Protein AF-A0A832GEH2-F1 (afdb_monomer_lite)

Radius of gyration: 21.79 Å; chains: 1; bounding box: 48×49×53 Å

Sequence (168 aa):
MNPWRAP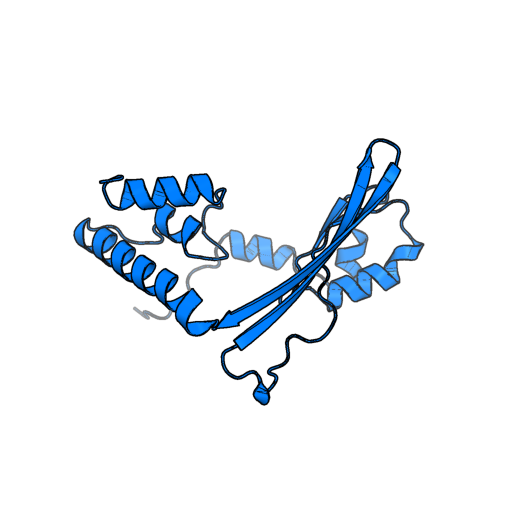PMLEIDRRYQSRIVSAEEAVRHIQSHQRLFLTGNCSVPQTVLKALVDYAPNLEDVEICQALSIGPADYVPFLRDNKVCFLRLEGVGFGGVPMHIELRLSVEDSPNSAGVVVDAIRAAKIALDRGLAGPIEQASAYLMKRPPRQMSDDEARWALESFCGGPR

Foldseek 3Di:
DDPPDDPPQDPVNVVVVVPDDFLLVVLVVDAAQAEAEAEEDPRGPVRNVVNNVVCVVVYYHYHYHYPYDDDHPDDDPVCPQWDKDWDKDWDADPPRRIDIDIDIDIDRNVVVLVVLVVLLVVLVVLCVVVVHDDDPQLSCQQSHPDGPDHDPNVSSVQSSCVSNPHDD

Structure (mmCIF, N/CA/C/O backbone):
data_AF-A0A832GEH2-F1
#
_entry.id   AF-A0A832GEH2-F1
#
loop_
_atom_site.group_PDB
_atom_site.id
_atom_site.type_symbol
_atom_site.label_atom_id
_atom_site.label_alt_id
_atom_site.label_comp_id
_atom_site.label_asym_id
_atom_site.label_entity_id
_atom_site.label_seq_id
_atom_site.pdbx_PDB_ins_code
_atom_site.Cartn_x
_atom_site.Cartn_y
_atom_site.Cartn_z
_atom_site.occupancy
_atom_site.B_iso_or_equiv
_atom_site.auth_seq_id
_atom_site.auth_comp_id
_atom_site.auth_asym_id
_atom_site.auth_atom_id
_atom_site.pdbx_PDB_model_num
ATOM 1 N N . MET A 1 1 ? -24.928 -26.496 25.537 1.00 45.31 1 MET A N 1
ATOM 2 C CA . MET A 1 1 ? -24.809 -26.052 24.130 1.00 45.31 1 MET A CA 1
ATOM 3 C C . MET A 1 1 ? -23.345 -25.696 23.913 1.00 45.31 1 MET A C 1
ATOM 5 O O . MET A 1 1 ? -22.855 -24.867 24.659 1.00 45.31 1 MET A O 1
ATOM 9 N N . ASN A 1 2 ? -22.610 -26.414 23.057 1.00 39.31 2 ASN A N 1
ATOM 10 C CA . ASN A 1 2 ? -21.154 -26.255 22.940 1.00 39.31 2 ASN A CA 1
ATOM 11 C C . ASN A 1 2 ? -20.827 -24.922 22.227 1.00 39.31 2 ASN A C 1
ATOM 13 O O . ASN A 1 2 ? -21.180 -24.805 21.052 1.00 39.31 2 ASN A O 1
ATOM 17 N N . PRO A 1 3 ? -20.191 -23.936 22.891 1.00 48.56 3 PRO A N 1
ATOM 18 C CA . PRO A 1 3 ? -19.893 -22.626 22.301 1.00 48.56 3 PRO A CA 1
ATOM 19 C C . PRO A 1 3 ? -18.790 -22.672 21.227 1.00 48.56 3 PRO A C 1
ATOM 21 O O . PRO A 1 3 ? -18.505 -21.656 20.607 1.00 48.56 3 PRO A O 1
ATOM 24 N N . TRP A 1 4 ? -18.210 -23.850 20.970 1.00 50.41 4 TRP A N 1
ATOM 25 C CA . TRP A 1 4 ? -17.114 -24.068 20.021 1.00 50.41 4 TRP A CA 1
ATOM 26 C C . TRP A 1 4 ? -17.526 -24.820 18.748 1.00 50.41 4 TRP A C 1
ATOM 28 O O . TRP A 1 4 ? -16.682 -25.424 18.086 1.00 50.41 4 TRP A O 1
ATOM 38 N N . ARG A 1 5 ? -18.817 -24.840 18.383 1.00 53.16 5 ARG A N 1
ATOM 39 C CA . ARG A 1 5 ? -19.190 -25.314 17.041 1.00 53.16 5 ARG A CA 1
ATOM 40 C C . ARG A 1 5 ? -18.627 -24.331 16.019 1.00 53.16 5 ARG A C 1
ATOM 42 O O . ARG A 1 5 ? -19.036 -23.174 16.007 1.00 53.16 5 ARG A O 1
ATOM 49 N N . ALA A 1 6 ? -17.701 -24.806 15.184 1.00 56.56 6 ALA A N 1
ATOM 50 C CA . ALA A 1 6 ? -17.197 -24.037 14.057 1.00 56.56 6 ALA A CA 1
ATOM 51 C C . ALA A 1 6 ? -18.393 -23.486 13.255 1.00 56.56 6 ALA A C 1
ATOM 53 O O . ALA A 1 6 ? -19.323 -24.254 12.967 1.00 56.56 6 ALA A O 1
ATOM 54 N N . PRO A 1 7 ? -18.425 -22.176 12.955 1.00 62.38 7 PRO A N 1
ATOM 55 C CA . PRO A 1 7 ? -19.507 -21.597 12.177 1.00 62.38 7 PRO A CA 1
ATOM 56 C C . PRO A 1 7 ? -19.609 -22.310 10.816 1.00 62.38 7 PRO A C 1
ATOM 58 O O . PRO A 1 7 ? -18.596 -22.786 10.295 1.00 62.38 7 PRO A O 1
ATOM 61 N N . PRO A 1 8 ? -20.817 -22.435 10.238 1.00 71.06 8 PRO A N 1
ATOM 62 C CA . PRO A 1 8 ? -20.970 -23.015 8.909 1.00 71.06 8 PRO A CA 1
ATOM 63 C C . PRO A 1 8 ? -20.120 -22.230 7.901 1.00 71.06 8 PRO A C 1
ATOM 65 O O . PRO A 1 8 ? -20.147 -21.001 7.917 1.00 71.06 8 PRO A O 1
ATOM 68 N N . MET A 1 9 ? -19.376 -22.941 7.040 1.00 64.94 9 MET A N 1
ATOM 69 C CA . MET A 1 9 ? -18.510 -22.327 6.021 1.00 64.94 9 MET A CA 1
ATOM 70 C C . MET A 1 9 ? -19.284 -21.272 5.233 1.00 64.94 9 MET A C 1
ATOM 72 O O . MET A 1 9 ? -20.323 -21.586 4.627 1.00 64.94 9 MET A O 1
ATOM 76 N N . LEU A 1 10 ? -18.753 -20.049 5.235 1.00 78.00 10 LEU A N 1
ATOM 77 C CA . LEU A 1 10 ? -19.342 -18.922 4.533 1.00 78.00 10 LEU A CA 1
ATOM 78 C C . LEU A 1 10 ? -19.340 -19.218 3.026 1.00 78.00 10 LEU A C 1
ATOM 80 O O . LEU A 1 10 ? -18.527 -19.987 2.510 1.00 78.00 10 LEU A O 1
ATOM 84 N N . GLU A 1 11 ? -20.263 -18.613 2.286 1.00 75.56 11 GLU A N 1
ATOM 85 C CA . GLU A 1 11 ? -20.345 -18.781 0.828 1.00 75.56 11 GLU A CA 1
ATOM 86 C C . GLU A 1 11 ? -19.035 -18.378 0.128 1.00 75.56 11 GLU A C 1
ATOM 88 O O . GLU A 1 11 ? -18.595 -19.027 -0.825 1.00 75.56 11 GLU A O 1
ATOM 93 N N . ILE A 1 12 ? -18.357 -17.363 0.673 1.00 65.56 12 ILE A N 1
ATOM 94 C CA . ILE A 1 12 ? -17.044 -16.924 0.205 1.00 65.56 12 ILE A CA 1
ATOM 95 C C . ILE A 1 12 ? -15.965 -17.991 0.409 1.00 65.56 12 ILE A C 1
ATOM 97 O O . ILE A 1 12 ? -15.129 -18.168 -0.476 1.00 65.56 12 ILE A O 1
ATOM 101 N N . ASP A 1 13 ? -16.036 -18.765 1.496 1.00 76.44 13 ASP 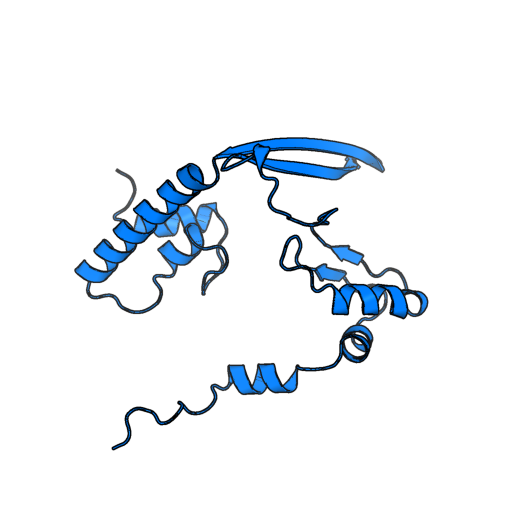A N 1
ATOM 102 C CA . ASP A 1 13 ? -15.091 -19.847 1.771 1.00 76.44 13 ASP A CA 1
ATOM 103 C C . ASP A 1 13 ? -15.252 -20.959 0.737 1.00 76.44 13 ASP A C 1
ATOM 105 O O . ASP A 1 13 ? -14.266 -21.441 0.189 1.00 76.44 13 ASP A O 1
ATOM 109 N N . ARG A 1 14 ? -16.491 -21.325 0.381 1.00 80.81 14 ARG A N 1
ATOM 110 C CA . ARG A 1 14 ? -16.737 -22.339 -0.660 1.00 80.81 14 ARG A CA 1
ATOM 111 C C . ARG A 1 14 ? -16.245 -21.889 -2.030 1.00 80.81 14 ARG A C 1
ATOM 113 O O . ARG A 1 14 ? -15.610 -22.672 -2.731 1.00 80.81 14 ARG A O 1
ATOM 120 N N . ARG A 1 15 ? -16.507 -20.632 -2.400 1.00 76.75 15 ARG A N 1
ATOM 121 C CA . ARG A 1 15 ? -16.030 -20.053 -3.665 1.00 76.75 15 ARG A CA 1
ATOM 122 C C . ARG A 1 15 ? -14.504 -19.947 -3.707 1.00 76.75 15 ARG A C 1
ATOM 124 O O . ARG A 1 15 ? -13.918 -20.080 -4.777 1.00 76.75 15 ARG A O 1
ATOM 131 N N . TYR A 1 16 ? -13.864 -19.684 -2.569 1.00 75.06 16 TYR A N 1
ATOM 132 C CA . TYR A 1 16 ? -12.409 -19.676 -2.461 1.00 75.06 16 TYR A CA 1
ATOM 133 C C . TYR A 1 16 ? -11.845 -21.090 -2.618 1.00 75.06 16 TYR A C 1
ATOM 135 O O . TYR A 1 16 ? -10.996 -21.310 -3.475 1.00 75.06 16 TYR A O 1
ATOM 143 N N . GLN A 1 17 ? -12.385 -22.059 -1.873 1.00 83.06 17 GLN A N 1
ATOM 144 C CA . GLN A 1 17 ? -11.979 -23.466 -1.936 1.00 83.06 17 GLN A CA 1
ATOM 145 C C . GLN A 1 17 ? -12.121 -24.048 -3.347 1.00 83.06 17 GLN A C 1
ATOM 147 O O . GLN A 1 17 ? -11.225 -24.742 -3.813 1.00 83.06 17 GLN A O 1
ATOM 152 N N . SER A 1 18 ? -13.185 -23.698 -4.080 1.00 85.88 18 SER A N 1
ATOM 153 C CA . SER A 1 18 ? -13.375 -24.158 -5.464 1.00 85.88 18 SER A CA 1
ATOM 154 C C . SER A 1 18 ? -12.371 -23.572 -6.466 1.00 85.88 18 SER A C 1
ATOM 156 O O . SER A 1 18 ? -12.372 -23.973 -7.624 1.00 85.88 18 SER A O 1
ATOM 158 N N . ARG A 1 19 ? -11.577 -22.574 -6.065 1.00 80.00 19 ARG A N 1
ATOM 159 C CA . ARG A 1 19 ? -10.559 -21.909 -6.894 1.00 80.00 19 ARG A CA 1
ATOM 160 C C . ARG A 1 19 ? -9.135 -22.283 -6.491 1.00 80.00 19 ARG A C 1
ATOM 162 O O . ARG A 1 19 ? -8.192 -21.771 -7.087 1.00 80.00 19 ARG A O 1
ATOM 169 N N . ILE A 1 20 ? -8.970 -23.144 -5.487 1.00 86.50 20 ILE A N 1
ATOM 170 C CA . ILE A 1 20 ? -7.658 -23.655 -5.097 1.00 86.50 20 ILE A CA 1
ATOM 171 C C . ILE A 1 20 ? -7.235 -24.691 -6.136 1.00 86.50 20 ILE A C 1
ATOM 173 O O . ILE A 1 20 ? -7.795 -25.781 -6.214 1.00 86.50 20 ILE A O 1
ATOM 177 N N . VAL A 1 21 ? -6.240 -24.329 -6.935 1.00 90.62 21 VAL A N 1
ATOM 178 C CA . VAL A 1 21 ? -5.623 -25.177 -7.959 1.00 90.62 21 VAL A CA 1
ATOM 179 C C . VAL A 1 21 ? -4.101 -25.066 -7.854 1.00 90.62 21 VAL A C 1
ATOM 181 O O . VAL A 1 21 ? -3.588 -24.204 -7.134 1.00 90.62 21 VAL A O 1
ATOM 184 N N . SER A 1 22 ? -3.363 -25.941 -8.545 1.00 93.94 22 SER A N 1
ATOM 185 C CA . SER A 1 22 ? -1.903 -25.820 -8.610 1.00 93.94 22 SER A CA 1
ATOM 186 C C . SER A 1 22 ? -1.490 -24.584 -9.416 1.00 93.94 22 SER A C 1
ATOM 188 O O . SER A 1 22 ? -2.280 -24.037 -10.188 1.00 93.94 22 SER A O 1
ATOM 190 N N . ALA A 1 23 ? -0.244 -24.137 -9.253 1.00 92.12 23 ALA A N 1
ATOM 191 C CA . ALA A 1 23 ? 0.273 -23.003 -10.014 1.00 92.12 23 ALA A CA 1
ATOM 192 C C . ALA A 1 23 ? 0.293 -23.296 -11.524 1.00 92.12 23 ALA A C 1
ATOM 194 O O . ALA A 1 23 ? -0.044 -22.426 -12.319 1.00 92.12 23 ALA A O 1
ATOM 195 N N . GLU A 1 24 ? 0.613 -24.532 -11.910 1.00 94.31 24 GLU A N 1
ATOM 196 C CA . GLU A 1 24 ? 0.650 -24.999 -13.299 1.00 94.31 24 GLU A CA 1
ATOM 197 C C . GLU A 1 24 ? -0.738 -25.013 -13.941 1.00 94.31 24 GLU A C 1
ATOM 199 O O . GLU A 1 24 ? -0.864 -24.733 -15.129 1.00 94.31 24 GLU A O 1
ATOM 204 N N . GLU A 1 25 ? -1.780 -25.325 -13.170 1.00 93.50 25 GLU A N 1
ATOM 205 C CA . GLU A 1 25 ? -3.157 -25.257 -13.659 1.00 93.50 25 GLU A CA 1
ATOM 206 C C . GLU A 1 25 ? -3.650 -23.807 -13.704 1.00 93.50 25 GLU A C 1
ATOM 208 O O . GLU A 1 25 ? -4.273 -23.389 -14.676 1.00 93.50 25 GLU A O 1
ATOM 213 N N . ALA A 1 26 ? -3.301 -22.996 -12.699 1.00 91.12 26 ALA A N 1
ATOM 214 C CA . ALA A 1 26 ? -3.681 -21.588 -12.646 1.00 91.12 26 ALA A CA 1
ATOM 215 C C . ALA A 1 26 ? -3.204 -20.809 -13.883 1.00 91.12 26 ALA A C 1
ATOM 217 O O . ALA A 1 26 ? -3.968 -20.021 -14.442 1.00 91.12 26 ALA A O 1
ATOM 218 N N . VAL A 1 27 ? -1.966 -21.042 -14.337 1.00 93.00 27 VAL A N 1
ATOM 219 C CA . VAL A 1 27 ? -1.400 -20.323 -15.491 1.00 93.00 27 VAL A CA 1
ATOM 220 C C . VAL A 1 27 ? -2.032 -20.713 -16.827 1.00 93.00 27 VAL A C 1
ATOM 222 O O . VAL A 1 27 ? -2.006 -19.913 -17.756 1.00 93.00 27 VAL A O 1
ATOM 225 N N . ARG A 1 28 ? -2.686 -21.879 -16.926 1.00 92.94 28 ARG A N 1
ATOM 226 C CA . ARG A 1 28 ? -3.405 -22.299 -18.145 1.00 92.94 28 ARG A CA 1
ATOM 227 C C . ARG A 1 28 ? -4.653 -21.472 -18.427 1.00 92.94 28 ARG A C 1
ATOM 229 O O . ARG A 1 28 ? -5.139 -21.465 -19.554 1.00 92.94 28 ARG A O 1
ATOM 236 N N . HIS A 1 29 ? -5.175 -20.767 -17.426 1.00 91.19 29 HIS A N 1
ATOM 237 C CA . HIS A 1 29 ? -6.289 -19.839 -17.614 1.00 91.19 29 HIS A CA 1
ATOM 238 C C . HIS A 1 29 ? -5.876 -18.524 -18.291 1.00 91.19 29 HIS A C 1
ATOM 240 O O . HIS A 1 29 ? -6.745 -17.726 -18.642 1.00 91.19 29 HIS A O 1
ATOM 246 N N . ILE A 1 30 ? -4.574 -18.295 -18.469 1.00 92.31 30 ILE A N 1
ATOM 247 C CA . ILE A 1 30 ? -4.029 -17.094 -19.097 1.00 92.31 30 ILE A CA 1
ATOM 248 C C . ILE A 1 30 ? -4.001 -17.291 -20.605 1.00 92.31 30 ILE A C 1
ATOM 250 O O . ILE A 1 30 ? -3.632 -18.353 -21.103 1.00 92.31 30 ILE A O 1
ATOM 254 N N . GLN A 1 31 ? -4.393 -16.247 -21.324 1.00 92.75 31 GLN A N 1
ATOM 255 C CA . GLN A 1 31 ? -4.461 -16.230 -22.782 1.00 92.75 31 GLN A CA 1
ATOM 256 C C . GLN A 1 31 ? -3.577 -15.112 -23.336 1.00 92.75 31 GLN A C 1
ATOM 258 O O . GLN A 1 31 ? -3.341 -14.117 -22.649 1.00 92.75 31 GLN A O 1
ATOM 263 N N . SER A 1 32 ? -3.117 -15.264 -24.580 1.00 93.50 32 SER A N 1
ATOM 264 C CA . SER A 1 32 ? -2.392 -14.212 -25.301 1.00 93.50 32 SER A CA 1
ATOM 265 C C . SER A 1 32 ? -3.161 -12.889 -25.287 1.00 93.50 32 SER A C 1
ATOM 267 O O . SER A 1 32 ? -4.396 -12.878 -25.273 1.00 93.50 32 SER A O 1
ATOM 269 N N . HIS A 1 33 ? -2.430 -11.775 -25.285 1.00 92.81 33 HIS A N 1
ATOM 270 C CA . HIS A 1 33 ? -2.970 -10.410 -25.227 1.00 92.81 33 HIS A CA 1
ATOM 271 C C . HIS A 1 33 ? -3.722 -10.046 -23.928 1.00 92.81 33 HIS A C 1
ATOM 273 O O . HIS A 1 33 ? -4.392 -9.012 -23.868 1.00 92.81 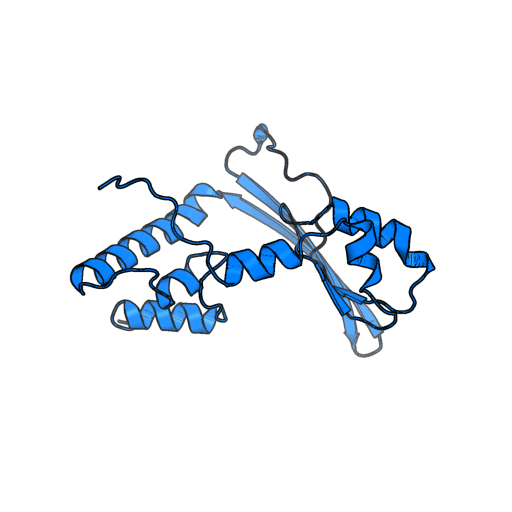33 HIS A O 1
ATOM 279 N N . GLN A 1 34 ? -3.643 -10.864 -22.870 1.00 91.94 34 GLN A N 1
ATOM 280 C CA . GLN A 1 34 ? -4.196 -10.506 -21.561 1.00 91.94 34 GLN A CA 1
ATOM 281 C C . GLN A 1 34 ? -3.249 -9.620 -20.752 1.00 91.94 34 GLN A C 1
ATOM 283 O O . GLN A 1 34 ? -2.028 -9.709 -20.855 1.00 91.94 34 GLN A O 1
ATOM 288 N N . ARG A 1 35 ? -3.841 -8.811 -19.868 1.00 90.12 35 ARG A N 1
ATOM 289 C CA . ARG A 1 35 ? -3.119 -8.041 -18.856 1.00 90.12 35 ARG A CA 1
ATOM 290 C C . ARG A 1 35 ? -3.269 -8.694 -17.486 1.00 90.12 35 ARG A C 1
ATOM 292 O O . ARG A 1 35 ? -4.379 -8.842 -16.976 1.00 90.12 35 ARG A O 1
ATOM 299 N N . LEU A 1 36 ? -2.145 -9.050 -16.881 1.00 86.88 36 LEU A N 1
ATOM 300 C CA . LEU A 1 36 ? -2.048 -9.666 -15.565 1.00 86.88 36 LEU A CA 1
ATOM 301 C C . LEU A 1 36 ? -1.580 -8.633 -14.547 1.00 86.88 36 LEU A C 1
ATOM 303 O O . LEU A 1 36 ? -0.558 -7.982 -14.738 1.00 86.88 36 LEU A O 1
ATOM 307 N N . PHE A 1 37 ? -2.293 -8.525 -13.430 1.00 84.19 37 PHE A N 1
ATOM 308 C CA . PHE A 1 37 ? -1.869 -7.706 -12.299 1.00 84.19 37 PHE A CA 1
ATOM 309 C C . PHE A 1 37 ? -1.301 -8.611 -11.215 1.00 84.19 37 PHE A C 1
ATOM 311 O O . PHE A 1 37 ? -2.024 -9.419 -10.629 1.00 84.19 37 PHE A O 1
ATOM 318 N N . LEU A 1 38 ? -0.006 -8.469 -10.943 1.00 81.12 38 LEU A N 1
ATOM 319 C CA . LEU A 1 38 ? 0.672 -9.225 -9.899 1.00 81.12 38 LEU A CA 1
ATOM 320 C C . LEU A 1 38 ? 1.039 -8.306 -8.738 1.00 81.12 38 LEU A C 1
ATOM 322 O O . LEU A 1 38 ? 1.540 -7.194 -8.899 1.00 81.12 38 LEU A O 1
ATOM 326 N N . THR A 1 39 ? 0.780 -8.802 -7.534 1.00 74.88 39 THR A N 1
ATOM 327 C CA . THR A 1 39 ? 1.179 -8.138 -6.292 1.00 74.88 39 THR A CA 1
ATOM 328 C C . THR A 1 39 ? 2.706 -8.180 -6.142 1.00 74.88 39 THR A C 1
ATOM 330 O O . THR A 1 39 ? 3.341 -9.150 -6.554 1.00 74.88 39 THR A O 1
ATOM 333 N N . GLY A 1 40 ? 3.290 -7.122 -5.571 1.00 73.44 40 GLY A N 1
ATOM 334 C CA . GLY A 1 40 ? 4.733 -6.977 -5.351 1.00 73.44 40 GLY A CA 1
ATOM 335 C C . GLY A 1 40 ? 5.196 -7.278 -3.918 1.00 73.44 40 GLY A C 1
ATOM 336 O O . GLY A 1 40 ? 4.418 -7.678 -3.047 1.00 73.44 40 GLY A O 1
ATOM 337 N N . ASN A 1 41 ? 6.480 -7.029 -3.652 1.00 72.00 41 ASN A N 1
ATOM 338 C CA . ASN A 1 41 ? 7.129 -7.137 -2.337 1.00 72.00 41 ASN A CA 1
ATOM 339 C C . ASN A 1 41 ? 6.981 -8.524 -1.680 1.00 72.00 41 ASN A C 1
ATOM 341 O O . ASN A 1 41 ? 7.126 -9.560 -2.322 1.00 72.00 41 ASN A O 1
ATOM 345 N N . CYS A 1 42 ? 6.689 -8.559 -0.379 1.00 64.81 42 CYS A N 1
ATOM 346 C CA . CYS A 1 42 ? 6.499 -9.784 0.399 1.00 64.81 42 CYS A CA 1
ATOM 347 C C . CYS A 1 42 ? 5.247 -10.588 0.010 1.00 64.81 42 CYS A C 1
ATOM 349 O O . CYS A 1 42 ? 5.026 -11.669 0.544 1.00 64.81 42 CYS A O 1
ATOM 351 N N . SER A 1 43 ? 4.408 -10.062 -0.887 1.00 69.31 43 SER A N 1
ATOM 352 C CA . SER A 1 43 ? 3.177 -10.705 -1.352 1.00 69.31 43 SER A CA 1
ATOM 353 C C . SER A 1 43 ? 3.283 -11.212 -2.795 1.00 69.31 43 SER A C 1
ATOM 355 O O . SER A 1 43 ? 2.266 -11.603 -3.371 1.00 69.31 43 SER A O 1
ATOM 357 N N . VAL A 1 44 ? 4.481 -11.198 -3.401 1.00 80.31 44 VAL A N 1
ATOM 358 C CA . VAL A 1 44 ? 4.704 -11.821 -4.715 1.00 80.31 44 VAL A CA 1
ATOM 359 C C . VAL A 1 44 ? 4.407 -13.321 -4.604 1.00 80.31 44 VAL A C 1
ATOM 361 O O . VAL A 1 44 ? 5.054 -14.007 -3.807 1.00 80.31 44 VAL A O 1
ATOM 364 N N . PRO A 1 45 ? 3.474 -13.872 -5.402 1.00 83.69 45 PRO A N 1
ATOM 365 C CA . PRO A 1 45 ? 3.190 -15.301 -5.401 1.00 83.69 45 PRO A CA 1
ATOM 366 C C . PRO A 1 45 ? 4.299 -16.046 -6.155 1.00 83.69 45 PRO A C 1
ATOM 368 O O . PRO A 1 45 ? 4.143 -16.391 -7.324 1.00 83.69 45 PRO A O 1
ATOM 371 N N . GLN A 1 46 ? 5.436 -16.281 -5.493 1.00 85.12 46 GLN A N 1
ATOM 372 C CA . GLN A 1 46 ? 6.654 -16.833 -6.107 1.00 85.12 46 GLN A CA 1
ATOM 373 C C . GLN A 1 46 ? 6.403 -18.140 -6.875 1.00 85.12 46 GLN A C 1
ATOM 375 O O . GLN A 1 46 ? 6.919 -18.315 -7.975 1.00 85.12 46 GLN A O 1
ATOM 380 N N . THR A 1 47 ? 5.562 -19.027 -6.336 1.00 88.44 47 THR A N 1
ATOM 381 C CA . THR A 1 47 ? 5.189 -20.292 -6.987 1.00 88.44 47 THR A CA 1
ATOM 382 C C . THR A 1 47 ? 4.445 -20.070 -8.305 1.00 88.44 47 THR A C 1
ATOM 384 O O . THR A 1 47 ? 4.761 -20.710 -9.303 1.00 88.44 47 THR A O 1
ATOM 387 N N . VAL A 1 48 ? 3.491 -19.133 -8.334 1.00 88.81 48 VAL A N 1
ATOM 388 C CA . VAL A 1 48 ? 2.733 -18.801 -9.553 1.00 88.81 48 VAL A CA 1
ATOM 389 C C . VAL A 1 48 ? 3.621 -18.068 -10.551 1.00 88.81 48 VAL A C 1
ATOM 391 O O . VAL A 1 48 ? 3.576 -18.375 -11.734 1.00 88.81 48 VAL A O 1
ATOM 394 N N . LEU A 1 49 ? 4.482 -17.159 -10.084 1.00 87.44 49 LEU A N 1
ATOM 395 C CA . LEU A 1 49 ? 5.444 -16.464 -10.939 1.00 87.44 49 LEU A CA 1
ATOM 396 C C . LEU A 1 49 ? 6.405 -17.441 -11.626 1.00 87.44 49 LEU A C 1
ATOM 398 O O . LEU A 1 49 ? 6.668 -17.303 -12.816 1.00 87.44 49 LEU A O 1
ATOM 402 N N . LYS A 1 50 ? 6.881 -18.463 -10.908 1.00 89.81 50 LYS A N 1
ATOM 403 C CA . LYS A 1 50 ? 7.692 -19.524 -11.507 1.00 89.81 50 LYS A CA 1
ATOM 404 C C . LYS A 1 50 ? 6.922 -20.275 -12.600 1.00 89.81 50 LYS A C 1
ATOM 406 O O . LYS A 1 50 ? 7.434 -20.409 -13.705 1.00 89.81 50 LYS A O 1
ATOM 411 N N . ALA A 1 51 ? 5.694 -20.708 -12.311 1.00 92.62 51 ALA A N 1
ATOM 412 C CA . ALA A 1 51 ? 4.859 -21.399 -13.294 1.00 92.62 51 ALA A CA 1
ATOM 413 C C . ALA A 1 51 ? 4.544 -20.522 -14.521 1.00 92.62 51 ALA A C 1
ATOM 415 O O . ALA A 1 51 ? 4.490 -21.032 -15.635 1.00 92.62 51 ALA A O 1
ATOM 416 N N . LEU A 1 52 ? 4.382 -19.205 -14.338 1.00 90.31 52 LEU A N 1
ATOM 417 C CA . LEU A 1 52 ? 4.185 -18.245 -15.430 1.00 90.31 52 LEU A CA 1
ATOM 418 C C . LEU A 1 52 ? 5.386 -18.209 -16.371 1.00 90.31 52 LEU A C 1
ATOM 420 O O . LEU A 1 52 ? 5.204 -18.261 -17.582 1.00 90.31 52 LEU A O 1
ATOM 424 N N . VAL A 1 53 ? 6.601 -18.144 -15.816 1.00 90.50 53 VAL A N 1
ATOM 425 C CA . VAL A 1 53 ? 7.845 -18.166 -16.601 1.00 90.50 53 VAL A CA 1
ATOM 426 C C . VAL A 1 53 ? 7.966 -19.474 -17.377 1.00 90.50 53 VAL A C 1
ATOM 428 O O . VAL A 1 53 ? 8.265 -19.451 -18.568 1.00 90.50 53 VAL A O 1
ATOM 431 N N . ASP A 1 54 ? 7.676 -20.601 -16.725 1.00 94.06 54 ASP A N 1
ATOM 432 C CA . ASP A 1 54 ? 7.742 -21.921 -17.355 1.00 94.06 54 ASP A CA 1
ATOM 433 C C . ASP A 1 54 ? 6.662 -22.078 -18.463 1.00 94.06 54 ASP A C 1
ATOM 435 O O . ASP A 1 54 ? 6.892 -22.760 -19.463 1.00 94.06 54 ASP A O 1
ATOM 439 N N . TYR A 1 55 ? 5.504 -21.413 -18.336 1.00 94.62 55 TYR A N 1
ATOM 440 C CA . TYR A 1 55 ? 4.401 -21.441 -19.312 1.00 94.62 55 TYR A CA 1
ATOM 441 C C . TYR A 1 55 ? 4.513 -20.390 -20.432 1.00 94.62 55 TYR A C 1
ATOM 443 O O . TYR A 1 55 ? 3.873 -20.551 -21.475 1.00 94.62 55 TYR A O 1
ATOM 451 N N . ALA A 1 56 ? 5.341 -19.355 -20.252 1.00 92.31 56 ALA A N 1
ATOM 452 C CA . ALA A 1 56 ? 5.479 -18.207 -21.152 1.00 92.31 56 ALA A CA 1
ATOM 453 C C . ALA A 1 56 ? 5.648 -18.544 -22.650 1.00 92.31 56 ALA A C 1
ATOM 455 O O . ALA A 1 56 ? 5.048 -17.837 -23.456 1.00 92.31 56 ALA A O 1
ATOM 456 N N . PRO A 1 57 ? 6.363 -19.614 -23.067 1.00 96.12 57 PRO A N 1
ATOM 457 C CA . PRO A 1 57 ? 6.484 -19.966 -24.487 1.00 96.12 57 PRO A CA 1
ATOM 458 C C . PRO A 1 57 ? 5.160 -20.287 -25.203 1.00 96.12 57 PRO A C 1
ATOM 460 O O . PRO A 1 57 ? 5.141 -20.355 -26.427 1.00 96.12 57 PRO A O 1
ATOM 463 N N . ASN A 1 58 ? 4.068 -20.511 -24.464 1.00 95.00 58 ASN A N 1
ATOM 464 C CA . ASN A 1 58 ? 2.738 -20.797 -25.017 1.00 95.00 58 ASN A CA 1
ATOM 465 C C . ASN A 1 58 ? 1.867 -19.538 -25.187 1.00 95.00 58 ASN A C 1
ATOM 467 O O . ASN A 1 58 ? 0.689 -19.658 -25.523 1.00 95.00 58 ASN A O 1
ATOM 471 N N . LEU A 1 59 ? 2.404 -18.352 -24.896 1.00 93.12 59 LEU A N 1
ATOM 472 C CA . LEU A 1 59 ? 1.671 -17.090 -24.858 1.00 93.12 59 LEU A CA 1
ATOM 473 C C . LEU A 1 59 ? 2.342 -16.044 -25.752 1.00 93.12 59 LEU A C 1
ATOM 475 O O . LEU A 1 59 ? 3.557 -16.041 -25.929 1.00 93.12 59 LEU A O 1
ATOM 479 N N . GLU A 1 60 ? 1.537 -15.122 -26.269 1.00 92.50 60 GLU A N 1
ATOM 480 C CA . GLU A 1 60 ? 1.983 -13.965 -27.048 1.00 92.50 60 GLU A CA 1
ATOM 481 C C . GLU A 1 60 ? 1.396 -12.684 -26.442 1.00 92.50 60 GLU A C 1
ATOM 483 O O . GLU A 1 60 ? 0.244 -12.672 -26.001 1.00 92.50 60 GLU A O 1
ATOM 488 N N . ASP A 1 61 ? 2.196 -11.616 -26.380 1.00 89.75 61 ASP A N 1
ATOM 489 C CA . ASP A 1 61 ? 1.777 -10.270 -25.958 1.00 89.75 61 ASP A CA 1
ATOM 490 C C . ASP A 1 61 ? 0.996 -10.194 -24.632 1.00 89.75 61 ASP A C 1
ATOM 492 O O . ASP A 1 61 ? 0.094 -9.373 -24.461 1.00 89.75 61 ASP A O 1
ATOM 496 N N . VAL A 1 62 ? 1.325 -11.048 -23.662 1.00 89.31 62 VAL A N 1
ATOM 497 C CA . VAL A 1 62 ? 0.776 -10.927 -22.306 1.00 89.31 62 VAL A CA 1
ATOM 498 C C . VAL A 1 62 ? 1.497 -9.808 -21.565 1.00 89.31 62 VAL A C 1
ATOM 500 O O . VAL A 1 62 ? 2.715 -9.833 -21.394 1.00 89.31 62 VAL A O 1
ATOM 503 N N . GLU A 1 63 ? 0.735 -8.834 -21.083 1.00 84.88 63 GLU A N 1
ATOM 504 C CA . GLU A 1 63 ? 1.260 -7.725 -20.296 1.00 84.88 63 GLU A CA 1
ATOM 505 C C . GLU A 1 63 ? 1.218 -8.073 -18.807 1.00 84.88 63 GLU A C 1
ATOM 507 O O . GLU A 1 63 ? 0.163 -8.401 -18.266 1.00 84.88 63 GLU A O 1
ATOM 512 N N . ILE A 1 64 ? 2.354 -7.963 -18.118 1.00 84.31 64 ILE A N 1
ATOM 513 C CA . ILE A 1 64 ? 2.432 -8.159 -16.668 1.00 84.31 64 ILE A CA 1
ATOM 514 C C . ILE A 1 64 ? 2.649 -6.806 -15.995 1.00 84.31 64 ILE A C 1
ATOM 516 O O . ILE A 1 64 ? 3.725 -6.216 -16.071 1.00 84.31 64 ILE A O 1
ATOM 520 N N . CYS A 1 65 ? 1.632 -6.331 -15.283 1.00 81.44 65 CYS A N 1
ATOM 521 C CA . CYS A 1 65 ? 1.706 -5.147 -14.441 1.00 81.44 65 CYS A CA 1
ATOM 522 C C . CYS A 1 65 ? 2.077 -5.571 -13.014 1.00 81.44 65 CYS A C 1
ATOM 524 O O . CYS A 1 65 ? 1.234 -6.079 -12.267 1.00 81.44 65 CYS A O 1
ATOM 526 N N . GLN A 1 66 ? 3.336 -5.363 -12.626 1.00 78.56 66 GLN A N 1
ATOM 527 C CA . GLN A 1 66 ? 3.839 -5.738 -11.305 1.00 78.56 66 GLN A CA 1
ATOM 528 C C . GLN A 1 66 ? 4.779 -4.671 -10.737 1.00 78.56 66 GLN A C 1
ATOM 530 O O . GLN A 1 66 ? 5.674 -4.185 -11.424 1.00 78.56 66 GLN A O 1
ATOM 535 N N . ALA A 1 67 ? 4.638 -4.378 -9.441 1.00 71.94 67 ALA A N 1
ATOM 536 C CA . ALA A 1 67 ? 5.698 -3.726 -8.678 1.00 71.94 67 ALA A CA 1
ATOM 537 C C . ALA A 1 67 ? 6.810 -4.754 -8.408 1.00 71.94 67 ALA A C 1
ATOM 539 O O . ALA A 1 67 ? 6.680 -5.607 -7.523 1.00 71.94 67 ALA A O 1
ATOM 540 N N . LEU A 1 68 ? 7.864 -4.730 -9.225 1.00 68.50 68 LEU A N 1
ATOM 541 C CA . LEU A 1 68 ? 8.980 -5.663 -9.111 1.00 68.50 68 LEU A CA 1
ATOM 542 C C . LEU A 1 68 ? 9.836 -5.317 -7.889 1.00 68.50 68 LEU A C 1
ATOM 544 O O . LEU A 1 68 ? 10.398 -4.229 -7.793 1.00 68.50 68 LEU A O 1
ATOM 548 N N . SER A 1 69 ? 9.968 -6.273 -6.976 1.00 67.38 69 SER A N 1
ATOM 549 C CA . SER A 1 69 ? 10.893 -6.185 -5.847 1.00 67.38 69 SER A CA 1
ATOM 550 C C . SER A 1 69 ? 12.084 -7.076 -6.141 1.00 67.38 69 SER A C 1
ATOM 552 O O . SER A 1 69 ? 11.923 -8.278 -6.354 1.00 67.38 69 SER A O 1
ATOM 554 N N . ILE A 1 70 ? 13.272 -6.485 -6.178 1.00 65.81 70 ILE A N 1
ATOM 555 C CA . ILE A 1 70 ? 14.514 -7.208 -6.440 1.00 65.81 70 ILE A CA 1
ATOM 556 C C . ILE A 1 70 ? 15.214 -7.433 -5.103 1.00 65.81 70 ILE A C 1
ATOM 558 O O . ILE A 1 70 ? 15.576 -6.480 -4.418 1.00 65.81 70 ILE A O 1
ATOM 562 N N . GLY A 1 71 ? 15.411 -8.704 -4.759 1.00 64.50 71 GLY A N 1
ATOM 563 C CA . GLY A 1 71 ? 16.076 -9.128 -3.530 1.00 64.50 71 GLY A CA 1
ATOM 564 C C . GLY A 1 71 ? 15.115 -9.463 -2.379 1.00 64.50 71 GLY A C 1
ATOM 565 O O . GLY A 1 71 ? 13.952 -9.049 -2.383 1.00 64.50 71 GLY A O 1
ATOM 566 N N . PRO A 1 72 ? 15.579 -10.258 -1.403 1.00 63.78 72 PRO A N 1
ATOM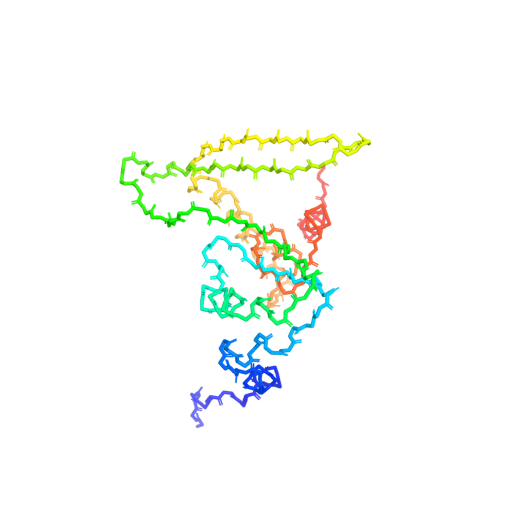 567 C CA . PRO A 1 72 ? 14.807 -10.569 -0.209 1.00 63.78 72 PRO A CA 1
ATOM 568 C C . PRO A 1 72 ? 14.662 -9.321 0.675 1.00 63.78 72 PRO A C 1
ATOM 570 O O . PRO A 1 72 ? 15.585 -8.517 0.802 1.00 63.78 72 PRO A O 1
ATOM 573 N N . ALA A 1 73 ? 13.500 -9.157 1.310 1.00 66.19 73 ALA A N 1
ATOM 574 C CA . ALA A 1 73 ? 13.273 -8.115 2.314 1.00 66.19 73 ALA A CA 1
ATOM 575 C C . ALA A 1 73 ? 13.839 -8.553 3.677 1.00 66.19 73 ALA A C 1
ATOM 577 O O . ALA A 1 73 ? 13.110 -8.639 4.666 1.00 66.19 73 ALA A O 1
ATOM 578 N N . ASP A 1 74 ? 15.125 -8.900 3.702 1.00 71.19 74 ASP A N 1
ATOM 579 C CA . ASP A 1 74 ? 15.787 -9.415 4.895 1.00 71.19 74 ASP A CA 1
ATOM 580 C C . ASP A 1 74 ? 16.061 -8.304 5.910 1.00 71.19 74 ASP A C 1
ATOM 582 O O . ASP A 1 74 ? 16.304 -7.142 5.571 1.00 71.19 74 ASP A O 1
ATOM 586 N N . TYR A 1 75 ? 16.060 -8.679 7.188 1.00 76.69 75 TYR A N 1
ATOM 587 C CA . TYR A 1 75 ? 16.490 -7.783 8.248 1.00 76.69 75 TYR A CA 1
ATOM 588 C C . TYR A 1 75 ? 18.002 -7.565 8.160 1.00 76.69 75 TYR A C 1
ATOM 590 O O . TYR A 1 75 ? 18.790 -8.500 8.301 1.00 76.69 75 TYR A O 1
ATOM 598 N N . VAL A 1 76 ? 18.404 -6.310 7.966 1.00 84.75 76 VAL A N 1
ATOM 599 C CA . VAL A 1 76 ? 19.807 -5.897 7.921 1.00 84.75 76 VAL A CA 1
ATOM 600 C C . VAL A 1 76 ? 20.190 -5.312 9.289 1.00 84.75 76 VAL A C 1
ATOM 602 O O . VAL A 1 76 ? 19.790 -4.188 9.598 1.00 84.75 76 VAL A O 1
ATOM 605 N N . PRO A 1 77 ? 20.979 -6.016 10.128 1.00 87.19 77 PRO A N 1
ATOM 606 C CA . PRO A 1 77 ? 21.116 -5.671 11.548 1.00 87.19 77 PRO A CA 1
ATOM 607 C C . PRO A 1 77 ? 21.648 -4.268 11.845 1.00 87.19 77 PRO A C 1
ATOM 609 O O . PRO A 1 77 ? 21.285 -3.669 12.857 1.00 87.19 77 PRO A O 1
ATOM 612 N N . PHE A 1 78 ? 22.509 -3.728 10.980 1.00 90.44 78 PHE A N 1
ATOM 613 C CA . PHE A 1 78 ? 23.075 -2.394 11.176 1.00 90.44 78 PHE A CA 1
ATOM 614 C C . PHE A 1 78 ? 22.091 -1.264 10.843 1.00 90.44 78 PHE A C 1
ATOM 616 O O . PHE A 1 78 ? 22.313 -0.139 11.282 1.00 90.44 78 PHE A O 1
ATOM 623 N N . LEU A 1 79 ? 21.016 -1.546 10.096 1.00 89.12 79 LEU A N 1
ATOM 624 C CA . LEU A 1 79 ? 19.981 -0.563 9.777 1.00 89.12 79 LEU A CA 1
ATOM 625 C C . LEU A 1 79 ? 18.992 -0.352 10.934 1.00 89.12 79 LEU A C 1
ATOM 627 O O . LEU A 1 79 ? 18.422 0.728 11.038 1.00 89.12 79 LEU A O 1
ATOM 631 N N . ARG A 1 80 ? 18.848 -1.319 11.851 1.00 90.31 80 ARG A N 1
ATOM 632 C CA . ARG A 1 80 ? 17.928 -1.236 13.004 1.00 90.31 80 ARG A CA 1
ATOM 633 C C . ARG A 1 80 ? 16.497 -0.867 12.558 1.00 90.31 80 ARG A C 1
ATOM 635 O O . ARG A 1 80 ? 15.918 -1.634 11.799 1.00 90.31 80 ARG A O 1
ATOM 642 N N . ASP A 1 81 ? 15.936 0.254 13.026 1.00 90.75 81 ASP A N 1
ATOM 643 C CA . ASP A 1 81 ? 14.582 0.736 12.676 1.00 90.75 81 ASP A CA 1
ATOM 644 C C . ASP A 1 81 ? 14.549 1.570 11.376 1.00 90.75 81 ASP A C 1
ATOM 646 O O . ASP A 1 81 ? 13.479 1.840 10.823 1.00 90.75 81 ASP A O 1
ATOM 650 N N . ASN A 1 82 ? 15.724 1.907 10.828 1.00 90.81 82 ASN A N 1
ATOM 651 C CA . ASN A 1 82 ? 15.829 2.658 9.589 1.00 90.81 82 ASN A CA 1
ATOM 652 C C . ASN A 1 82 ? 15.582 1.743 8.389 1.00 90.81 82 ASN A C 1
ATOM 654 O O . ASN A 1 82 ? 16.435 0.972 7.943 1.00 90.81 82 ASN A O 1
ATOM 658 N N . LYS A 1 83 ? 14.404 1.883 7.807 1.00 88.12 83 LYS A N 1
ATOM 659 C CA . LYS A 1 83 ? 13.995 1.217 6.585 1.00 88.12 83 LYS A CA 1
ATOM 660 C C . LYS A 1 83 ? 14.488 1.988 5.376 1.00 88.12 83 LYS A C 1
ATOM 662 O O . LYS A 1 83 ? 14.100 3.131 5.136 1.00 88.12 83 LYS A O 1
ATOM 667 N N . VAL A 1 84 ? 15.314 1.318 4.579 1.00 88.44 84 VAL A N 1
ATOM 668 C CA . VAL A 1 84 ? 15.810 1.844 3.309 1.00 88.44 84 VAL A CA 1
ATOM 669 C C . VAL A 1 84 ? 15.073 1.160 2.164 1.00 88.44 84 VAL A C 1
ATOM 671 O O . VAL A 1 84 ? 15.061 -0.063 2.067 1.00 88.44 84 VAL A O 1
ATOM 674 N N . CYS A 1 85 ? 14.468 1.952 1.287 1.00 86.44 85 CYS A N 1
ATOM 675 C CA . CYS A 1 85 ? 13.794 1.494 0.082 1.00 86.44 85 CYS A CA 1
ATOM 676 C C . CYS A 1 85 ? 14.428 2.157 -1.141 1.00 86.44 85 CYS A C 1
ATOM 678 O O . CYS A 1 85 ? 14.623 3.372 -1.167 1.00 86.44 85 CYS A O 1
ATOM 680 N N . PHE A 1 86 ? 14.741 1.350 -2.151 1.00 85.81 86 PHE A N 1
ATOM 681 C CA . PHE A 1 86 ? 15.175 1.815 -3.461 1.00 85.81 86 PHE A CA 1
ATOM 682 C C . PHE A 1 86 ? 14.034 1.582 -4.446 1.00 85.81 86 PHE A C 1
ATOM 684 O O . PHE A 1 86 ? 13.542 0.460 -4.563 1.00 85.81 86 PHE A O 1
ATOM 691 N N . LEU A 1 87 ? 13.601 2.638 -5.126 1.00 83.75 87 LEU A N 1
ATOM 692 C CA . LEU A 1 87 ? 12.569 2.581 -6.150 1.00 83.75 87 LEU A CA 1
ATOM 693 C C . LEU A 1 87 ? 13.192 2.968 -7.483 1.00 83.75 87 LEU A C 1
ATOM 695 O O . LEU A 1 87 ? 13.805 4.026 -7.594 1.00 83.75 87 LEU A O 1
ATOM 699 N N . ARG A 1 88 ? 12.999 2.131 -8.497 1.00 85.44 88 ARG A N 1
ATOM 700 C CA . ARG A 1 88 ? 13.323 2.455 -9.882 1.00 85.44 88 ARG A CA 1
ATOM 701 C C . ARG A 1 88 ? 12.045 2.390 -10.698 1.00 85.44 88 ARG A C 1
ATOM 703 O O . ARG A 1 88 ? 11.344 1.383 -10.669 1.00 85.44 88 ARG A O 1
ATOM 710 N N . LEU A 1 89 ? 11.738 3.480 -11.383 1.00 83.94 89 LEU A N 1
ATOM 711 C CA . LEU A 1 89 ? 10.597 3.603 -12.277 1.00 83.94 89 LEU A CA 1
ATOM 712 C C . LEU A 1 89 ? 11.143 3.815 -13.681 1.00 83.94 89 LEU A C 1
ATOM 714 O O . LEU A 1 89 ? 11.985 4.684 -13.889 1.00 83.94 89 LEU A O 1
ATOM 718 N N . GLU A 1 90 ? 10.655 3.036 -14.632 1.00 86.94 90 GLU A N 1
ATOM 719 C CA . GLU A 1 90 ? 10.969 3.191 -16.048 1.00 86.94 90 GLU A CA 1
ATOM 720 C C . GLU A 1 90 ? 9.673 3.499 -16.790 1.00 86.94 90 GLU A C 1
ATOM 722 O O . GLU A 1 90 ? 8.618 2.941 -16.484 1.00 86.94 90 GLU A O 1
ATOM 727 N N . GLY A 1 91 ? 9.736 4.431 -17.732 1.00 87.12 91 GLY A N 1
ATOM 728 C CA . GLY A 1 91 ? 8.577 4.888 -18.480 1.00 87.12 91 GLY A CA 1
ATOM 729 C C . GLY A 1 91 ? 8.956 5.385 -19.863 1.00 87.12 91 GLY A C 1
ATOM 730 O O . GLY A 1 91 ? 10.130 5.466 -20.224 1.00 87.12 91 GLY A O 1
ATOM 731 N N . VAL A 1 92 ? 7.943 5.746 -20.641 1.00 90.25 92 VAL A N 1
ATOM 732 C CA . VAL A 1 92 ? 8.107 6.277 -21.994 1.00 90.25 92 VAL A CA 1
ATOM 733 C C . VAL A 1 92 ? 7.304 7.566 -22.108 1.00 90.25 92 VAL A C 1
ATOM 735 O O . VAL A 1 92 ? 6.123 7.607 -21.771 1.00 90.25 92 VAL A O 1
ATOM 738 N N . GLY A 1 93 ? 7.970 8.637 -22.528 1.00 86.69 93 GLY A N 1
ATOM 739 C CA . GLY A 1 93 ? 7.396 9.964 -22.705 1.00 86.69 93 GLY A CA 1
ATOM 740 C C . GLY A 1 93 ? 6.881 10.207 -24.119 1.00 86.69 93 GLY A C 1
ATOM 741 O O . GLY A 1 93 ? 6.774 9.302 -24.950 1.00 86.69 93 GLY A O 1
ATOM 742 N N . PHE A 1 94 ? 6.577 11.472 -24.407 1.00 92.38 94 PHE A N 1
ATOM 743 C CA . PHE A 1 94 ? 6.147 11.891 -25.737 1.00 92.38 94 PHE A CA 1
ATOM 744 C C . PHE A 1 94 ? 7.174 11.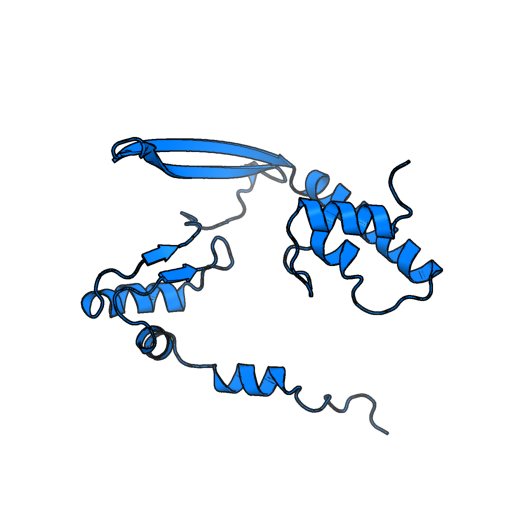490 -26.810 1.00 92.38 94 PHE A C 1
ATOM 746 O O . PHE A 1 94 ? 8.377 11.657 -26.621 1.00 92.38 94 PHE A O 1
ATOM 753 N N . GLY A 1 95 ? 6.694 10.954 -27.936 1.00 94.75 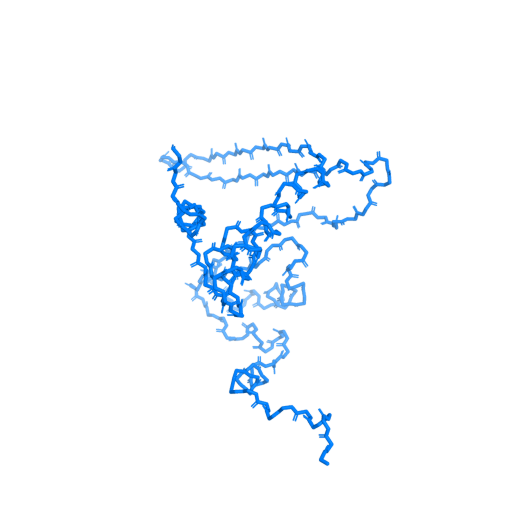95 GLY A N 1
ATOM 754 C CA . GLY A 1 95 ? 7.550 10.523 -29.046 1.00 94.75 95 GLY A CA 1
ATOM 755 C C . GLY A 1 95 ? 8.341 9.236 -28.791 1.00 94.75 95 GLY A C 1
ATOM 756 O O . GLY A 1 95 ? 9.310 8.985 -29.499 1.00 94.75 95 GLY A O 1
ATOM 757 N N . GLY A 1 96 ? 7.966 8.429 -27.793 1.00 90.00 96 GLY A N 1
ATOM 758 C CA . GLY A 1 96 ? 8.663 7.173 -27.503 1.00 90.00 96 GLY A CA 1
ATOM 759 C C . GLY A 1 96 ? 9.975 7.355 -26.734 1.00 90.00 96 GLY A C 1
ATOM 760 O O . GLY A 1 96 ? 10.763 6.418 -26.641 1.00 90.00 96 GLY A O 1
ATOM 761 N N . VAL A 1 97 ? 10.232 8.551 -26.191 1.00 91.81 97 VAL A N 1
ATOM 762 C CA . VAL A 1 97 ? 11.479 8.853 -25.478 1.00 91.81 97 VAL A CA 1
ATOM 763 C C . VAL A 1 97 ? 11.493 8.120 -24.132 1.00 91.81 97 VAL A C 1
ATOM 765 O O . VAL A 1 97 ? 10.618 8.382 -23.304 1.00 91.81 97 VAL A O 1
ATOM 768 N N . PRO A 1 98 ? 12.456 7.220 -23.874 1.00 92.62 98 PRO A N 1
ATOM 769 C CA . PRO A 1 98 ? 12.529 6.514 -22.602 1.00 92.62 98 PRO A CA 1
ATOM 770 C C . PRO A 1 98 ? 12.878 7.477 -21.460 1.00 92.62 98 PRO A C 1
ATOM 772 O O . PRO A 1 98 ? 13.691 8.389 -21.618 1.00 92.62 98 PRO A O 1
ATOM 775 N N . MET A 1 99 ? 12.289 7.248 -20.291 1.00 91.88 99 MET A N 1
ATOM 776 C CA . MET A 1 99 ? 12.573 7.966 -19.051 1.00 91.88 99 MET A CA 1
ATOM 777 C C . MET A 1 99 ? 12.792 6.979 -17.907 1.00 91.88 99 MET A C 1
ATOM 779 O O . MET A 1 99 ? 12.193 5.905 -17.874 1.00 91.88 99 MET A O 1
ATOM 783 N N . HIS A 1 100 ? 13.636 7.355 -16.953 1.00 92.12 100 HIS A N 1
ATOM 784 C CA . HIS A 1 100 ? 13.860 6.587 -15.736 1.00 92.12 100 HIS A CA 1
ATOM 785 C C . HIS A 1 100 ? 13.927 7.523 -14.527 1.00 92.12 100 HIS A C 1
ATOM 787 O O . HIS A 1 100 ? 14.432 8.641 -14.622 1.00 92.12 100 HIS A O 1
ATOM 793 N N . ILE A 1 101 ? 13.407 7.058 -13.395 1.00 91.50 101 ILE A N 1
ATOM 794 C CA . ILE A 1 101 ? 13.490 7.719 -12.092 1.00 91.50 101 ILE A CA 1
ATOM 795 C C . ILE A 1 101 ? 14.075 6.708 -11.117 1.00 91.50 101 ILE A C 1
ATOM 797 O O . ILE A 1 101 ? 13.555 5.602 -10.984 1.00 91.50 101 ILE A O 1
ATOM 801 N N . GLU A 1 102 ? 15.124 7.103 -10.405 1.00 92.00 102 GLU A N 1
ATOM 802 C CA . GLU A 1 102 ? 15.667 6.344 -9.283 1.00 92.00 102 GLU A CA 1
ATOM 803 C C . GLU A 1 102 ? 15.471 7.150 -7.997 1.00 92.00 102 GLU A C 1
ATOM 805 O O . GLU A 1 102 ? 15.818 8.329 -7.917 1.00 92.00 102 GLU A O 1
ATOM 810 N N . LEU A 1 103 ? 14.878 6.516 -6.990 1.00 91.06 103 LEU A N 1
ATOM 811 C CA . LEU A 1 103 ? 14.578 7.099 -5.692 1.00 91.06 103 LEU A CA 1
ATOM 812 C C . LEU A 1 103 ? 15.172 6.232 -4.585 1.00 91.06 103 LEU A C 1
ATOM 814 O O . LEU A 1 103 ? 15.067 5.006 -4.610 1.00 91.06 103 LEU A O 1
ATOM 818 N N . ARG A 1 104 ? 15.723 6.880 -3.560 1.00 92.12 104 ARG A N 1
ATOM 819 C CA . ARG A 1 104 ? 16.089 6.236 -2.298 1.00 92.12 104 ARG A CA 1
ATOM 820 C C . ARG A 1 104 ? 15.309 6.888 -1.167 1.00 92.12 104 ARG A C 1
ATOM 822 O O . ARG A 1 104 ? 15.470 8.077 -0.911 1.00 92.12 104 ARG A O 1
ATOM 829 N N . LEU A 1 105 ? 14.512 6.094 -0.467 1.00 89.94 105 LEU A N 1
ATOM 830 C CA . LEU A 1 105 ? 13.798 6.488 0.739 1.00 89.94 105 LEU A CA 1
ATOM 831 C C . LEU A 1 105 ? 14.488 5.855 1.949 1.00 89.94 105 LEU A C 1
ATOM 833 O O . LEU A 1 105 ? 14.714 4.650 1.961 1.00 89.94 105 LEU A O 1
ATOM 837 N N . SER A 1 106 ? 14.833 6.656 2.953 1.00 92.12 106 SER A N 1
ATOM 838 C CA . SER A 1 106 ? 15.374 6.190 4.235 1.00 92.12 106 SER A CA 1
ATOM 839 C C . SER A 1 106 ? 14.517 6.790 5.334 1.00 92.12 106 SER A C 1
ATOM 841 O O . SER A 1 106 ? 14.435 8.014 5.432 1.00 92.12 106 SER A O 1
ATOM 843 N N . VAL A 1 107 ? 13.841 5.946 6.104 1.00 91.19 107 VAL A N 1
ATOM 844 C CA . VAL A 1 107 ? 12.899 6.382 7.135 1.00 91.19 107 VAL A CA 1
ATOM 845 C C . VAL A 1 107 ? 12.945 5.466 8.345 1.00 91.19 107 VAL A C 1
ATOM 847 O O . VAL A 1 107 ? 13.131 4.265 8.197 1.00 91.19 107 VAL A O 1
ATOM 850 N N . GLU A 1 108 ? 12.686 6.011 9.527 1.00 92.25 108 GLU A N 1
ATOM 851 C CA . GLU A 1 108 ? 12.409 5.202 10.719 1.00 92.25 108 GLU A CA 1
ATOM 852 C C . GLU A 1 108 ? 10.979 4.632 10.608 1.00 92.25 108 GLU A C 1
ATOM 854 O O . GLU A 1 108 ? 10.004 5.392 10.542 1.00 92.25 108 GLU A O 1
ATOM 859 N N . ASP A 1 109 ? 10.828 3.305 10.521 1.00 88.88 109 ASP A N 1
ATOM 860 C CA . ASP A 1 109 ? 9.526 2.665 10.238 1.00 88.88 109 ASP A CA 1
ATOM 861 C C . ASP A 1 109 ? 8.583 2.740 11.451 1.00 88.88 109 ASP A C 1
ATOM 863 O O . ASP A 1 109 ? 7.370 2.938 11.289 1.00 88.88 109 ASP A O 1
ATOM 867 N N . SER A 1 110 ? 9.127 2.633 12.671 1.00 88.94 110 SER A N 1
ATOM 868 C CA . SER A 1 110 ? 8.318 2.619 13.893 1.00 88.94 110 SER A CA 1
ATOM 869 C C . SER A 1 110 ? 7.640 3.969 14.174 1.00 88.94 110 SER A C 1
ATOM 871 O O . SER A 1 110 ? 6.417 3.974 14.342 1.00 88.94 110 SER A O 1
ATOM 873 N N . PRO A 1 111 ? 8.334 5.129 14.172 1.00 89.25 111 PRO A N 1
ATOM 874 C CA . PRO A 1 111 ? 7.688 6.431 14.350 1.00 89.25 111 PRO A CA 1
ATOM 875 C C . PRO A 1 111 ? 6.685 6.762 13.241 1.00 89.25 111 PRO A C 1
ATOM 877 O O . PRO A 1 111 ? 5.619 7.310 13.528 1.00 89.25 111 PRO A O 1
ATOM 880 N N . ASN A 1 112 ? 6.983 6.382 11.993 1.00 86.81 112 ASN A N 1
ATOM 881 C CA . ASN A 1 112 ? 6.066 6.581 10.869 1.00 86.81 112 ASN A CA 1
ATOM 882 C C . ASN A 1 112 ? 4.758 5.806 11.056 1.00 86.81 112 ASN A C 1
ATOM 884 O O . ASN A 1 112 ? 3.675 6.334 10.804 1.00 86.81 112 ASN A O 1
ATOM 888 N N . SER A 1 113 ? 4.846 4.565 11.537 1.00 87.81 113 SER A N 1
ATOM 889 C CA . SER A 1 113 ? 3.666 3.736 11.798 1.00 87.81 113 SER A CA 1
ATOM 890 C C . SER A 1 113 ? 2.933 4.144 13.080 1.00 87.81 113 SER A C 1
ATOM 892 O O . SER A 1 113 ? 1.715 3.994 13.166 1.00 87.81 113 SER A O 1
ATOM 894 N N . ALA A 1 114 ? 3.643 4.692 14.071 1.00 92.75 114 ALA A N 1
ATOM 895 C CA . ALA A 1 114 ? 3.057 5.100 15.345 1.00 92.75 114 ALA A CA 1
ATOM 896 C C . ALA A 1 114 ? 1.952 6.154 15.171 1.00 92.75 114 ALA A C 1
ATOM 898 O O . ALA A 1 114 ? 0.908 6.042 15.812 1.00 92.75 114 ALA A O 1
ATOM 899 N N . GLY A 1 115 ? 2.137 7.128 14.271 1.00 91.75 115 GLY A N 1
ATOM 900 C CA . GLY A 1 115 ? 1.105 8.127 13.963 1.00 91.75 115 GLY A CA 1
ATOM 901 C C . GLY A 1 115 ? -0.195 7.493 13.457 1.00 91.75 115 GLY A C 1
ATOM 902 O O . GLY A 1 115 ? -1.271 7.780 13.980 1.00 91.75 115 GLY A O 1
ATOM 903 N N . VAL A 1 116 ? -0.082 6.542 12.524 1.00 93.81 116 VAL A N 1
ATOM 904 C CA . VAL A 1 116 ? -1.223 5.788 11.973 1.00 93.81 116 VAL A CA 1
ATOM 905 C C . VAL A 1 116 ? -1.959 5.019 13.075 1.00 93.81 116 VAL A C 1
ATOM 907 O O . VAL A 1 116 ? -3.189 5.023 13.131 1.00 93.81 116 VAL A O 1
ATOM 910 N N . VAL A 1 117 ? -1.217 4.386 13.989 1.00 95.31 117 VAL A N 1
ATOM 911 C CA . VAL A 1 117 ? -1.795 3.630 15.112 1.00 95.31 117 VAL A CA 1
ATOM 912 C C . VAL A 1 117 ? -2.517 4.547 16.102 1.00 95.31 117 VAL A C 1
ATOM 914 O O . VAL A 1 117 ? -3.610 4.208 16.558 1.00 95.31 117 VAL A O 1
ATOM 917 N N . VAL A 1 118 ? -1.950 5.714 16.424 1.00 96.06 118 VAL A N 1
ATOM 918 C CA . VAL A 1 118 ? -2.596 6.699 17.307 1.00 96.06 118 VAL A CA 1
ATOM 919 C C . VAL A 1 118 ? -3.934 7.148 16.722 1.00 96.06 118 VAL A C 1
ATOM 921 O O . VAL A 1 118 ? -4.942 7.151 17.434 1.00 96.06 118 VAL A O 1
ATOM 924 N N . ASP A 1 119 ? -3.978 7.465 15.430 1.00 94.88 119 ASP A N 1
ATOM 925 C CA . ASP A 1 119 ? -5.221 7.869 14.774 1.00 94.88 119 ASP A CA 1
ATOM 926 C C . ASP A 1 119 ? -6.236 6.722 14.696 1.00 94.88 119 ASP A C 1
ATOM 928 O O . ASP A 1 119 ? -7.427 6.944 14.930 1.00 94.88 119 ASP A O 1
ATOM 932 N N . ALA A 1 120 ? -5.783 5.481 14.496 1.00 95.62 120 ALA A N 1
ATOM 933 C CA . ALA A 1 120 ? -6.653 4.305 14.523 1.00 95.62 120 ALA A CA 1
ATOM 934 C C . ALA A 1 120 ? -7.312 4.105 15.896 1.00 95.62 120 ALA A C 1
ATOM 936 O O . ALA A 1 120 ? -8.520 3.871 15.974 1.00 95.62 120 ALA A O 1
ATOM 937 N N . ILE A 1 121 ? -6.550 4.251 16.986 1.00 96.31 121 ILE A N 1
ATOM 938 C CA . ILE A 1 121 ? -7.070 4.156 18.360 1.00 96.31 121 ILE A CA 1
ATOM 939 C C . ILE A 1 121 ? -8.110 5.251 18.619 1.00 96.31 121 ILE A C 1
ATOM 941 O O . ILE A 1 121 ? -9.165 4.991 19.202 1.00 96.31 121 ILE A O 1
ATOM 945 N N . ARG A 1 122 ? -7.846 6.480 18.164 1.00 95.81 122 ARG A N 1
ATOM 946 C CA . ARG A 1 122 ? -8.775 7.607 18.325 1.00 95.81 122 ARG A CA 1
ATOM 947 C C . ARG A 1 122 ? -10.062 7.391 17.534 1.00 95.81 122 ARG A C 1
ATOM 949 O O . ARG A 1 122 ? -11.144 7.582 18.087 1.00 95.81 122 ARG A O 1
ATOM 956 N N . ALA A 1 123 ? -9.963 6.933 16.288 1.00 95.44 123 ALA A N 1
ATOM 957 C CA . ALA A 1 123 ? -11.123 6.584 15.473 1.00 95.44 123 ALA A CA 1
ATOM 958 C C . ALA A 1 123 ? -11.942 5.447 16.109 1.00 95.44 123 ALA A C 1
ATOM 960 O O . ALA A 1 123 ? -13.170 5.531 16.165 1.00 95.44 123 ALA A O 1
ATOM 961 N N . ALA A 1 124 ? -11.279 4.428 16.667 1.00 95.56 124 ALA A N 1
ATOM 962 C CA . ALA A 1 124 ? -11.938 3.348 17.397 1.00 95.56 124 ALA A CA 1
ATOM 963 C C . ALA A 1 124 ? -12.674 3.858 18.647 1.00 95.56 124 ALA A C 1
ATOM 965 O O . ALA A 1 124 ? -13.798 3.435 18.913 1.00 95.56 124 ALA A O 1
ATOM 966 N N . LYS A 1 125 ? -12.094 4.814 19.386 1.00 96.44 125 LYS A N 1
ATOM 967 C CA . LYS A 1 125 ? -12.764 5.439 20.535 1.00 96.44 125 LYS A CA 1
ATOM 968 C C . LYS A 1 125 ? -14.007 6.232 20.121 1.00 96.44 125 LYS A C 1
ATOM 970 O O . LYS A 1 125 ? -15.039 6.098 20.769 1.00 96.44 125 LYS A O 1
ATOM 975 N N . ILE A 1 126 ? -13.936 6.998 19.031 1.00 95.81 126 ILE A N 1
ATOM 976 C CA . ILE A 1 126 ? -15.094 7.720 18.474 1.00 95.81 126 ILE A CA 1
ATOM 977 C C . ILE A 1 126 ? -16.197 6.739 18.061 1.00 95.81 126 ILE A C 1
ATOM 979 O O . ILE A 1 126 ? -17.372 6.979 18.335 1.00 95.81 126 ILE A O 1
ATOM 983 N N . ALA A 1 127 ? -15.832 5.627 17.420 1.00 96.44 127 ALA A N 1
ATOM 984 C CA . ALA A 1 127 ? -16.779 4.580 17.049 1.00 96.44 127 ALA A CA 1
ATOM 985 C C . ALA A 1 127 ? -17.467 3.971 18.277 1.00 96.44 127 ALA A C 1
ATOM 987 O O . ALA A 1 127 ? -18.691 3.843 18.291 1.00 96.44 127 ALA A O 1
ATOM 988 N N . LEU A 1 128 ? -16.686 3.670 19.319 1.00 96.06 128 LEU A N 1
ATOM 989 C CA . LEU A 1 128 ? -17.187 3.141 20.584 1.00 96.06 128 LEU A CA 1
ATOM 990 C C . LEU A 1 128 ? -18.170 4.110 21.255 1.00 96.06 128 LEU A C 1
ATOM 992 O O . LEU A 1 128 ? -19.250 3.693 21.663 1.00 96.06 128 LEU A O 1
ATOM 996 N N . ASP A 1 129 ? -17.837 5.401 21.309 1.00 96.62 129 ASP A N 1
ATOM 997 C CA . ASP A 1 129 ? -18.697 6.435 21.906 1.00 96.62 129 ASP A CA 1
ATOM 998 C C . ASP A 1 129 ? -20.012 6.627 21.142 1.00 96.62 129 ASP A C 1
ATOM 1000 O O . ASP A 1 129 ? -21.022 7.023 21.720 1.00 96.62 129 ASP A O 1
ATOM 1004 N N . ARG A 1 130 ? -20.020 6.309 19.844 1.00 96.19 130 ARG A N 1
ATOM 1005 C CA . ARG A 1 130 ? -21.216 6.314 18.990 1.00 96.19 130 ARG A CA 1
ATOM 1006 C C . ARG A 1 130 ? -21.976 4.984 18.992 1.00 96.19 130 ARG A C 1
ATOM 1008 O O . ARG A 1 130 ? -22.958 4.859 18.265 1.00 96.19 130 ARG A O 1
ATOM 1015 N N . GLY A 1 131 ? -21.533 3.991 19.765 1.00 96.19 131 GLY A N 1
ATOM 1016 C CA . GLY A 1 131 ? -22.149 2.662 19.816 1.00 96.19 131 GLY A CA 1
ATOM 1017 C C . GLY A 1 131 ? -22.011 1.857 18.519 1.00 96.19 131 GLY A C 1
ATOM 1018 O O . GLY A 1 131 ? -22.827 0.974 18.260 1.00 96.19 131 GLY A O 1
ATOM 1019 N N . LEU A 1 132 ? -21.014 2.166 17.684 1.00 94.50 132 LEU A N 1
ATOM 1020 C CA . LEU A 1 132 ? -20.749 1.446 16.438 1.00 94.50 132 LEU A CA 1
ATOM 1021 C C . LEU A 1 132 ? -19.944 0.167 16.705 1.00 94.50 132 LEU A C 1
ATOM 1023 O O . LEU A 1 132 ? -19.094 0.120 17.593 1.00 94.50 132 LEU A O 1
ATOM 1027 N N . ALA A 1 133 ? -20.189 -0.862 15.893 1.00 91.06 133 ALA A N 1
ATOM 1028 C CA . ALA A 1 133 ? -19.493 -2.144 15.944 1.00 91.06 133 ALA A CA 1
ATOM 1029 C C . ALA A 1 133 ? -19.131 -2.628 14.534 1.00 91.06 133 ALA A C 1
ATOM 1031 O O . ALA A 1 133 ? -19.732 -2.208 13.546 1.00 91.06 133 ALA A O 1
ATOM 1032 N N . GLY A 1 134 ? -18.164 -3.543 14.450 1.00 92.25 134 GLY A N 1
ATOM 1033 C CA . GLY A 1 134 ? -17.625 -4.014 13.175 1.00 92.25 134 GLY A CA 1
ATOM 1034 C C . GLY A 1 134 ? -16.573 -3.065 12.584 1.00 92.25 134 GLY A C 1
ATOM 1035 O O . GLY A 1 134 ? -16.095 -2.156 13.269 1.00 92.25 134 GLY A O 1
ATOM 1036 N N . PRO A 1 135 ? -16.149 -3.301 11.332 1.00 92.50 135 PRO A N 1
ATOM 1037 C CA . PRO A 1 135 ? -15.148 -2.466 10.687 1.00 92.50 135 PRO A CA 1
ATOM 1038 C C . PRO A 1 135 ? -15.703 -1.071 10.387 1.00 92.50 135 PRO A C 1
ATOM 1040 O O . PRO A 1 135 ? -16.729 -0.919 9.728 1.00 92.50 135 PRO A O 1
ATOM 1043 N N . ILE A 1 136 ? -14.980 -0.039 10.819 1.00 95.25 136 ILE A N 1
ATOM 1044 C CA . ILE A 1 136 ? -15.283 1.348 10.460 1.00 95.25 136 ILE A CA 1
ATOM 1045 C C . ILE A 1 136 ? -14.659 1.610 9.096 1.00 95.25 136 ILE A C 1
ATOM 1047 O O . ILE A 1 136 ? -13.448 1.814 9.005 1.00 95.25 136 ILE A O 1
ATOM 1051 N N . GLU A 1 137 ? -15.457 1.537 8.031 1.00 94.94 137 GLU A N 1
ATOM 1052 C CA . GLU A 1 137 ? -14.953 1.592 6.653 1.00 94.94 137 GLU A CA 1
ATOM 1053 C C . GLU A 1 137 ? -14.117 2.844 6.377 1.00 94.94 137 GLU A C 1
ATOM 1055 O O . GLU A 1 137 ? -13.065 2.737 5.756 1.00 94.94 137 GLU A O 1
ATOM 1060 N N . GLN A 1 138 ? -14.543 4.004 6.888 1.00 93.94 138 GLN A N 1
ATOM 1061 C CA . GLN A 1 138 ? -13.855 5.283 6.700 1.00 93.94 138 GLN A CA 1
ATOM 1062 C C . GLN A 1 138 ? -12.436 5.248 7.281 1.00 93.94 138 GLN A C 1
ATOM 1064 O O . GLN A 1 138 ? -11.470 5.582 6.604 1.00 93.94 138 GLN A O 1
ATOM 1069 N N . ALA A 1 139 ? -12.302 4.789 8.529 1.00 95.44 139 ALA A N 1
ATOM 1070 C CA . ALA A 1 139 ? -11.005 4.677 9.190 1.00 95.44 139 ALA A CA 1
ATOM 1071 C C . ALA A 1 139 ? -10.155 3.544 8.608 1.00 95.44 139 ALA A C 1
ATOM 1073 O O . ALA A 1 139 ? -8.950 3.701 8.430 1.00 95.44 139 ALA A O 1
ATOM 1074 N N . SER A 1 140 ? -10.782 2.416 8.271 1.00 95.81 140 SER A N 1
ATOM 1075 C CA . SER A 1 140 ? -10.089 1.268 7.683 1.00 95.81 140 SER A CA 1
ATOM 1076 C C . SER A 1 140 ? -9.467 1.637 6.341 1.00 95.81 140 SER A C 1
ATOM 1078 O O . SER A 1 140 ? -8.320 1.278 6.101 1.00 95.81 140 SER A O 1
ATOM 1080 N N . ALA A 1 141 ? -10.203 2.357 5.486 1.00 95.31 141 ALA A N 1
ATOM 1081 C CA . ALA A 1 141 ? -9.743 2.738 4.153 1.00 95.31 141 ALA A CA 1
ATOM 1082 C C . ALA A 1 141 ? -8.488 3.612 4.178 1.00 95.31 141 ALA A C 1
ATOM 1084 O O . ALA A 1 141 ? -7.634 3.442 3.317 1.00 95.31 141 ALA A O 1
ATOM 1085 N N . TYR A 1 142 ? -8.359 4.496 5.170 1.00 95.50 142 TYR A N 1
ATOM 1086 C CA . TYR A 1 142 ? -7.218 5.407 5.260 1.00 95.50 142 TYR A CA 1
ATOM 1087 C C . TYR A 1 142 ? -6.036 4.832 6.052 1.00 95.50 142 TYR A C 1
ATOM 1089 O O . TYR A 1 142 ? -4.882 5.091 5.731 1.00 95.50 142 TYR A O 1
ATOM 1097 N N . LEU A 1 143 ? -6.306 4.052 7.103 1.00 94.88 143 LEU A N 1
ATOM 1098 C CA . LEU A 1 143 ? -5.278 3.636 8.065 1.00 94.88 143 LEU A CA 1
ATOM 1099 C C . LEU A 1 143 ? -4.762 2.208 7.834 1.00 94.88 143 LEU A C 1
ATOM 1101 O O . LEU A 1 143 ? -3.748 1.825 8.418 1.00 94.88 143 LEU A O 1
ATOM 1105 N N . MET A 1 144 ? -5.440 1.401 7.009 1.00 93.00 144 MET A N 1
ATOM 1106 C CA . MET A 1 144 ? -5.109 -0.013 6.804 1.00 93.00 144 MET A CA 1
ATOM 1107 C C . MET A 1 144 ? -4.774 -0.314 5.344 1.00 93.00 144 MET A C 1
ATOM 1109 O O . MET A 1 144 ? -5.423 0.159 4.421 1.00 93.00 144 MET A O 1
ATOM 1113 N N . LYS A 1 145 ? -3.805 -1.212 5.126 1.00 88.75 145 LYS A N 1
ATOM 1114 C CA . LYS A 1 145 ? -3.363 -1.615 3.775 1.00 88.75 145 LYS A CA 1
ATOM 1115 C C . LYS A 1 145 ? -4.408 -2.410 2.982 1.00 88.75 145 LYS A C 1
ATOM 1117 O O . LYS A 1 145 ? -4.323 -2.477 1.760 1.00 88.75 145 LYS A O 1
ATOM 1122 N N . ARG A 1 146 ? -5.343 -3.078 3.667 1.00 86.38 146 ARG A N 1
ATOM 1123 C CA . ARG A 1 146 ? -6.426 -3.878 3.066 1.00 86.38 146 ARG A CA 1
ATOM 1124 C C . ARG A 1 146 ? -7.750 -3.613 3.786 1.00 86.38 146 ARG A C 1
ATOM 1126 O O . ARG A 1 146 ? -8.134 -4.395 4.657 1.00 86.38 146 ARG A O 1
ATOM 1133 N N . PRO A 1 147 ? -8.425 -2.502 3.473 1.00 91.75 147 PRO A N 1
ATOM 1134 C CA . PRO A 1 147 ? -9.740 -2.215 4.023 1.00 91.75 147 PRO A CA 1
ATOM 1135 C C . PRO A 1 147 ? -10.827 -3.132 3.432 1.00 91.75 147 PRO A C 1
ATOM 1137 O O . PRO A 1 147 ? -10.664 -3.641 2.324 1.00 91.75 147 PRO A O 1
ATOM 1140 N N . PRO A 1 148 ? -11.978 -3.297 4.114 1.00 91.81 148 PRO A N 1
ATOM 1141 C CA . PRO A 1 148 ? -13.145 -3.976 3.542 1.00 91.81 148 PRO A CA 1
ATOM 1142 C C . PRO A 1 148 ? -13.692 -3.290 2.282 1.00 91.81 148 PRO A C 1
ATOM 1144 O O . PRO A 1 148 ? -14.161 -3.962 1.367 1.00 91.81 148 PRO A O 1
ATOM 1147 N N . ARG A 1 149 ? -13.603 -1.953 2.230 1.00 91.81 149 ARG A N 1
ATOM 1148 C CA . ARG A 1 149 ? -13.954 -1.130 1.070 1.00 91.81 149 ARG A CA 1
ATOM 1149 C C . ARG A 1 149 ? -12.751 -0.278 0.684 1.00 91.81 149 ARG A C 1
ATOM 1151 O O . ARG A 1 149 ? -12.337 0.582 1.457 1.00 91.81 149 ARG A O 1
ATOM 1158 N N . GLN A 1 150 ? -12.181 -0.539 -0.491 1.00 89.12 150 GLN A N 1
ATOM 1159 C CA . GLN A 1 150 ? -11.068 0.246 -1.023 1.00 89.12 150 GLN A CA 1
ATOM 1160 C C . GLN A 1 150 ? -11.578 1.624 -1.466 1.00 89.12 150 GLN A C 1
ATOM 1162 O O . GLN A 1 150 ? -12.627 1.717 -2.103 1.00 89.12 150 GLN A O 1
ATOM 1167 N N . MET A 1 151 ? -10.838 2.676 -1.130 1.00 92.75 151 MET A N 1
ATOM 1168 C CA . MET A 1 151 ? -11.065 4.051 -1.584 1.00 92.75 151 MET A CA 1
ATOM 1169 C C . MET A 1 151 ? -9.726 4.607 -2.079 1.00 92.75 151 MET A C 1
ATOM 1171 O O . MET A 1 151 ? -8.680 4.048 -1.736 1.00 92.75 151 MET A O 1
ATOM 1175 N N . SER A 1 152 ? -9.744 5.670 -2.884 1.00 94.00 152 SER A N 1
ATOM 1176 C CA . SER A 1 152 ? -8.513 6.432 -3.137 1.00 94.00 152 SER A CA 1
ATOM 1177 C C . SER A 1 152 ? -8.035 7.123 -1.855 1.00 94.00 152 SER A C 1
ATOM 1179 O O . SER A 1 152 ? -8.836 7.363 -0.949 1.00 94.00 152 SER A O 1
ATOM 1181 N N . ASP A 1 153 ? -6.744 7.452 -1.765 1.00 91.62 153 ASP A N 1
ATOM 1182 C CA . ASP A 1 153 ? -6.165 8.049 -0.553 1.00 91.62 153 ASP A CA 1
ATOM 1183 C C . ASP A 1 153 ? -6.860 9.369 -0.167 1.00 91.62 153 ASP A C 1
ATOM 1185 O O . ASP A 1 153 ? -7.147 9.594 1.010 1.00 91.62 153 ASP A O 1
ATOM 1189 N N . ASP A 1 154 ? -7.206 10.205 -1.153 1.00 94.69 154 ASP A N 1
ATOM 1190 C CA . ASP A 1 154 ? -7.914 11.475 -0.940 1.00 94.69 154 ASP A CA 1
ATOM 1191 C C . ASP A 1 154 ? -9.343 11.260 -0.419 1.00 94.69 154 ASP A C 1
ATOM 1193 O O . ASP A 1 154 ? -9.770 11.898 0.548 1.00 94.69 154 ASP A O 1
ATOM 1197 N N . GLU A 1 155 ? -10.085 10.324 -1.018 1.00 95.69 155 GLU A N 1
ATOM 1198 C CA . GLU A 1 155 ? -11.436 9.972 -0.567 1.00 95.69 155 GLU A CA 1
ATOM 1199 C C . GLU A 1 155 ? -11.414 9.352 0.831 1.00 95.69 155 GLU A C 1
ATOM 1201 O O . GLU A 1 155 ? -12.241 9.695 1.677 1.00 95.69 155 GLU A O 1
ATOM 1206 N N . ALA A 1 156 ? -10.461 8.453 1.087 1.00 95.88 156 ALA A N 1
ATOM 1207 C CA . ALA A 1 156 ? -10.281 7.800 2.375 1.00 95.88 156 ALA A CA 1
ATOM 1208 C C . ALA A 1 156 ? -9.961 8.825 3.470 1.00 95.88 156 ALA A C 1
ATOM 1210 O O . ALA A 1 156 ? -10.550 8.776 4.554 1.00 95.88 156 ALA A O 1
ATOM 1211 N N . ARG A 1 157 ? -9.084 9.791 3.168 1.00 94.50 157 ARG A N 1
ATOM 1212 C CA . ARG A 1 157 ? -8.759 10.896 4.070 1.00 94.50 157 ARG A CA 1
ATOM 1213 C C . ARG A 1 157 ? -9.998 11.708 4.412 1.00 94.50 157 ARG A C 1
ATOM 1215 O O . ARG A 1 157 ? -10.308 11.888 5.588 1.00 94.50 157 ARG A O 1
ATOM 1222 N N . TRP A 1 158 ? -10.726 12.160 3.393 1.00 95.50 158 TRP A N 1
ATOM 1223 C CA . TRP A 1 158 ? -11.930 12.963 3.583 1.00 95.50 158 TRP A CA 1
ATOM 1224 C C . TRP A 1 158 ? -13.012 12.200 4.358 1.00 95.50 158 TRP A C 1
ATOM 1226 O O . TRP A 1 158 ? -13.676 12.759 5.236 1.00 95.50 158 TRP A O 1
ATOM 1236 N N . ALA A 1 159 ? -13.166 10.901 4.088 1.00 95.12 159 ALA A N 1
ATOM 1237 C CA . ALA A 1 159 ? -14.098 10.038 4.799 1.00 95.12 159 ALA A CA 1
ATOM 1238 C C . ALA A 1 159 ? -13.729 9.891 6.283 1.00 95.12 159 ALA A C 1
ATOM 1240 O O . ALA A 1 159 ? -14.617 9.963 7.138 1.00 95.12 159 ALA A O 1
ATOM 1241 N N . LEU A 1 160 ? -12.442 9.709 6.607 1.00 95.69 160 LEU A N 1
ATOM 1242 C CA . LEU A 1 160 ? -11.965 9.653 7.990 1.00 95.69 160 LEU A CA 1
ATOM 1243 C C . LEU A 1 160 ? -12.159 10.996 8.707 1.00 95.69 160 LEU A C 1
ATOM 1245 O O . LEU A 1 160 ? -12.674 11.019 9.823 1.00 95.69 160 LEU A O 1
ATOM 1249 N N . GLU A 1 161 ? -11.790 12.114 8.080 1.00 94.75 161 GLU A N 1
ATOM 1250 C CA . GLU A 1 161 ? -11.970 13.454 8.655 1.00 94.75 161 GLU A CA 1
ATOM 1251 C C . GLU A 1 161 ? -13.455 13.738 8.933 1.00 94.75 161 GLU A C 1
ATOM 1253 O O . GLU A 1 161 ? -13.822 14.140 10.041 1.00 94.75 161 GLU A O 1
ATOM 1258 N N . SER A 1 162 ? -14.333 13.422 7.978 1.00 94.38 162 SER A N 1
ATOM 1259 C CA . SER A 1 162 ? -15.788 13.539 8.134 1.00 94.38 162 SER A CA 1
ATOM 1260 C C . SER A 1 162 ? -16.319 12.640 9.252 1.00 94.38 162 SER A C 1
ATOM 1262 O O . SER A 1 162 ? -17.126 13.077 10.075 1.00 94.38 162 SER A O 1
ATOM 1264 N N . PHE A 1 163 ? -15.824 11.401 9.349 1.00 94.19 163 PHE A N 1
ATOM 1265 C CA . PHE A 1 163 ? -16.158 10.501 10.450 1.00 94.19 163 PHE A CA 1
ATOM 1266 C C . PHE A 1 163 ? -15.742 11.090 11.804 1.00 94.19 163 PHE A C 1
ATOM 1268 O O . PHE A 1 163 ? -16.510 11.012 12.762 1.00 94.19 163 PHE A O 1
ATOM 1275 N N . CYS A 1 164 ? -14.580 11.730 11.898 1.00 92.56 164 CYS A N 1
ATOM 1276 C CA . CYS A 1 164 ? -14.076 12.325 13.136 1.00 92.56 164 CYS A CA 1
ATOM 1277 C C . CYS A 1 164 ? -14.786 13.623 13.564 1.00 92.56 164 CYS A C 1
ATOM 1279 O O . CYS A 1 164 ? -14.575 14.067 14.692 1.00 92.56 164 CYS A O 1
ATOM 1281 N N . GLY A 1 165 ? -15.659 14.194 12.727 1.00 85.69 165 GLY A N 1
ATOM 1282 C CA . GLY A 1 165 ? -16.404 15.426 13.024 1.00 85.69 165 GLY A CA 1
ATOM 1283 C C . GLY A 1 165 ? -16.156 16.582 12.050 1.00 85.69 165 GLY A C 1
ATOM 1284 O O . GLY A 1 165 ? -16.627 17.683 12.317 1.00 85.69 165 GLY A O 1
ATOM 1285 N N . GLY A 1 166 ? -15.464 16.333 10.933 1.00 70.94 166 GLY A N 1
ATOM 1286 C CA . GLY A 1 166 ? -15.136 17.328 9.911 1.00 70.94 166 GLY A CA 1
ATOM 1287 C C . GLY A 1 166 ? -13.846 18.106 10.207 1.00 70.94 166 GLY A C 1
ATOM 1288 O O . GLY A 1 166 ? -13.278 17.983 11.298 1.00 70.94 166 GLY A O 1
ATOM 1289 N N . PRO A 1 167 ? -13.346 18.891 9.237 1.00 58.88 167 PRO A N 1
ATOM 1290 C CA . PRO A 1 167 ? -12.216 19.782 9.467 1.00 58.88 167 PRO A CA 1
ATOM 1291 C C . PRO A 1 167 ? -12.579 20.848 10.512 1.00 58.88 167 PRO A C 1
ATOM 1293 O O . PRO A 1 167 ? -13.723 21.301 10.576 1.00 58.88 167 PRO A O 1
ATOM 1296 N N . ARG A 1 168 ? -11.601 21.220 11.346 1.00 48.88 168 ARG A N 1
ATOM 1297 C CA . ARG A 1 168 ? -11.701 22.410 12.204 1.00 48.88 168 ARG A CA 1
ATOM 1298 C C . ARG A 1 168 ? -11.501 23.675 11.389 1.00 48.88 168 ARG A C 1
ATOM 1300 O O . ARG A 1 168 ? -10.651 23.630 10.472 1.00 48.88 168 ARG A O 1
#

Secondary structure (DSSP, 8-state):
--TT-PPPPPHHHHHHHTT---HHHHHHT--TT-EEEE--GGG--HHHHHHHHHHGGG-SS-EEEE----S-----TTTTTEEEEEEEEEEE-GGG-EEEEEEEEEEEHHHHHHHHHHHHHHHHHHHHHTT--S--HHHHHHH-SS-SS---HHHHHHHHHHHHT---

pLDDT: mean 86.13, std 11.65, range [39.31, 96.62]